Protein AF-A0A845B135-F1 (afdb_monomer_lite)

Structure (mmCIF, N/CA/C/O backbone):
data_AF-A0A845B135-F1
#
_entry.id   AF-A0A845B135-F1
#
loop_
_atom_site.group_PDB
_atom_site.id
_atom_site.type_symbol
_atom_site.label_atom_id
_atom_site.label_alt_id
_atom_site.label_comp_id
_atom_site.label_asym_id
_atom_site.label_entity_id
_atom_site.label_seq_id
_atom_site.pdbx_PDB_ins_code
_atom_site.Cartn_x
_atom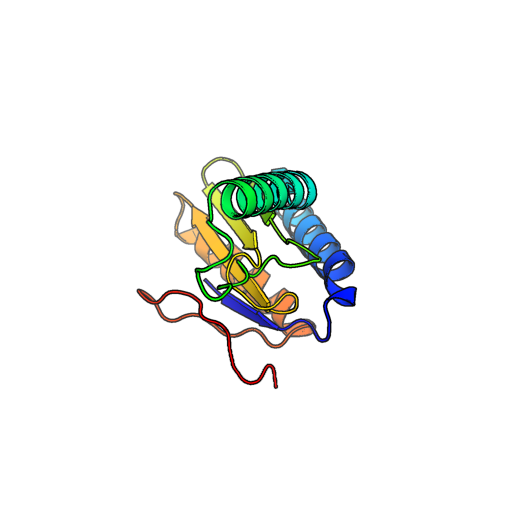_site.Cartn_y
_atom_site.Cartn_z
_atom_site.occupancy
_atom_site.B_iso_or_equiv
_atom_site.auth_seq_id
_atom_site.auth_comp_id
_atom_site.auth_asym_id
_atom_site.auth_atom_id
_atom_site.pdbx_PDB_model_num
ATOM 1 N N . MET A 1 1 ? -1.972 -7.119 9.716 1.00 90.56 1 MET A N 1
ATOM 2 C CA . MET A 1 1 ? -1.439 -6.734 8.390 1.00 90.56 1 MET A CA 1
ATOM 3 C C . MET A 1 1 ? -2.261 -7.470 7.358 1.00 90.56 1 MET A C 1
ATOM 5 O O . MET A 1 1 ? -2.672 -8.593 7.630 1.00 90.56 1 MET A O 1
ATOM 9 N N . ILE A 1 2 ? -2.497 -6.857 6.211 1.00 91.88 2 ILE A N 1
ATOM 10 C CA . ILE A 1 2 ? -3.166 -7.501 5.083 1.00 91.88 2 ILE A CA 1
ATOM 11 C C . ILE A 1 2 ? -2.294 -7.422 3.838 1.00 91.88 2 ILE A C 1
ATOM 13 O O . ILE A 1 2 ? -1.417 -6.562 3.740 1.00 91.88 2 ILE A O 1
ATOM 17 N N . GLN A 1 3 ? -2.565 -8.302 2.887 1.00 92.50 3 GLN A N 1
ATOM 18 C CA . GLN A 1 3 ? -2.027 -8.241 1.540 1.00 92.50 3 GLN A CA 1
ATOM 19 C C . GLN A 1 3 ? -3.145 -8.507 0.539 1.00 92.50 3 GLN A C 1
ATOM 21 O O . GLN A 1 3 ? -4.069 -9.271 0.816 1.00 92.50 3 GLN A O 1
ATOM 26 N N . PHE A 1 4 ? -3.076 -7.888 -0.627 1.00 90.75 4 PHE A N 1
ATOM 27 C CA . PHE A 1 4 ? -4.071 -8.098 -1.669 1.00 90.75 4 PHE A CA 1
ATOM 28 C C . PHE A 1 4 ? -3.494 -7.796 -3.041 1.00 90.75 4 PHE A C 1
ATOM 30 O O . PHE A 1 4 ? -2.416 -7.208 -3.172 1.00 90.75 4 PHE A O 1
ATOM 37 N N . CYS A 1 5 ? -4.235 -8.222 -4.054 1.00 89.75 5 CYS A N 1
ATOM 38 C CA . CYS A 1 5 ? -3.911 -7.950 -5.436 1.00 89.75 5 CYS A CA 1
ATOM 39 C C . CYS A 1 5 ? -4.845 -6.892 -6.005 1.00 89.75 5 CYS A C 1
ATOM 41 O O . CYS A 1 5 ? -6.060 -6.932 -5.807 1.00 89.75 5 CYS A O 1
ATOM 43 N N . LEU A 1 6 ? -4.247 -5.974 -6.743 1.00 90.62 6 LEU A N 1
ATOM 44 C CA . LEU A 1 6 ? -4.925 -5.142 -7.716 1.00 90.62 6 LEU A CA 1
ATOM 45 C C . LEU A 1 6 ? -5.213 -5.984 -8.964 1.00 90.62 6 LEU A C 1
ATOM 47 O O . LEU A 1 6 ? -4.463 -6.911 -9.271 1.00 90.62 6 LEU A O 1
ATOM 51 N N . GLU A 1 7 ? -6.244 -5.635 -9.730 1.00 88.88 7 GLU A N 1
ATOM 52 C CA . GLU A 1 7 ? -6.492 -6.294 -11.024 1.00 88.88 7 GLU A CA 1
ATOM 53 C C . GLU A 1 7 ? -5.347 -6.035 -12.013 1.00 88.88 7 GLU A C 1
ATOM 55 O O . GLU A 1 7 ? -5.065 -6.835 -12.905 1.00 88.88 7 GLU A O 1
ATOM 60 N N . SER A 1 8 ? -4.695 -4.876 -11.876 1.00 89.69 8 SER A N 1
ATOM 61 C CA . SER A 1 8 ? -3.488 -4.525 -12.615 1.00 89.69 8 SER A CA 1
ATOM 62 C C . SER A 1 8 ? -2.750 -3.347 -11.963 1.00 89.69 8 SER A C 1
ATOM 64 O O . SER A 1 8 ? -3.351 -2.568 -11.215 1.00 89.69 8 SER A O 1
ATOM 66 N N . PRO A 1 9 ? -1.485 -3.082 -12.343 1.00 90.62 9 PRO A N 1
ATOM 67 C CA . PRO A 1 9 ? -0.755 -1.882 -11.916 1.00 90.62 9 PRO A CA 1
ATOM 68 C C . PRO A 1 9 ? -1.429 -0.545 -12.279 1.00 90.62 9 PRO A C 1
ATOM 70 O O . PRO A 1 9 ? -1.029 0.513 -11.784 1.00 90.62 9 PRO A O 1
ATOM 73 N N . ASN A 1 10 ? -2.427 -0.545 -13.170 1.00 92.31 10 ASN A N 1
ATOM 74 C CA . ASN A 1 10 ? -3.206 0.649 -13.510 1.00 92.31 10 ASN A CA 1
ATOM 75 C C . ASN A 1 10 ? -4.203 1.055 -12.428 1.00 92.31 10 ASN A C 1
ATOM 77 O O . ASN A 1 10 ? -4.658 2.196 -12.444 1.00 92.31 10 ASN A O 1
ATOM 81 N N . GLU A 1 11 ? -4.483 0.186 -11.462 1.00 93.44 11 GLU A N 1
ATOM 82 C CA . GLU A 1 11 ? -5.342 0.520 -10.330 1.00 93.44 11 GLU A CA 1
ATOM 83 C C . GLU A 1 11 ? -4.620 1.262 -9.203 1.00 93.44 11 GLU A C 1
ATOM 85 O O . GLU A 1 11 ? -5.285 1.838 -8.344 1.00 93.44 11 GLU A O 1
ATOM 90 N N . ILE A 1 12 ? -3.282 1.317 -9.214 1.00 94.81 12 ILE A N 1
ATOM 91 C CA . ILE A 1 12 ? -2.489 1.974 -8.162 1.00 94.81 12 ILE A CA 1
ATOM 92 C C . ILE A 1 12 ? -2.970 3.406 -7.864 1.00 94.81 12 ILE A C 1
ATOM 94 O O . ILE A 1 12 ? -3.171 3.714 -6.691 1.00 94.81 12 ILE A O 1
ATOM 98 N N . PRO A 1 13 ? -3.233 4.288 -8.853 1.00 95.81 13 PRO A N 1
ATOM 99 C CA . PRO A 1 13 ? -3.765 5.619 -8.562 1.00 95.81 13 PRO A CA 1
ATOM 100 C C . PRO A 1 13 ? -5.103 5.583 -7.818 1.00 95.81 13 PRO A C 1
ATOM 102 O O . PRO A 1 13 ? -5.322 6.377 -6.906 1.00 95.81 13 PRO A O 1
ATOM 105 N N . ALA A 1 14 ? -5.989 4.654 -8.179 1.00 95.94 14 ALA A N 1
ATOM 106 C CA . ALA A 1 14 ? -7.298 4.526 -7.557 1.00 95.94 14 ALA A CA 1
ATOM 107 C C . ALA A 1 14 ? -7.201 3.940 -6.137 1.00 95.94 14 ALA A C 1
ATOM 109 O O . ALA A 1 14 ? -7.911 4.403 -5.248 1.00 95.94 14 ALA A O 1
ATOM 110 N N . PHE A 1 15 ? -6.282 3.000 -5.907 1.00 96.44 15 PHE A N 1
ATOM 111 C CA . PHE A 1 15 ? -5.913 2.533 -4.571 1.00 96.44 15 PHE A CA 1
ATOM 112 C C . PHE A 1 15 ? -5.358 3.675 -3.700 1.00 96.44 15 PHE A C 1
ATOM 114 O O . PHE A 1 15 ? -5.816 3.886 -2.578 1.00 96.44 15 PHE A O 1
ATOM 121 N N . THR A 1 16 ? -4.420 4.470 -4.221 1.00 97.38 16 THR A N 1
ATOM 122 C CA . THR A 1 16 ? -3.833 5.601 -3.487 1.00 97.38 16 THR A CA 1
ATOM 123 C C . THR A 1 16 ? -4.877 6.664 -3.138 1.00 97.38 16 THR A C 1
ATOM 125 O O . THR A 1 16 ? -4.849 7.206 -2.032 1.00 97.38 16 THR A O 1
ATOM 128 N N . ILE A 1 17 ? -5.807 6.966 -4.054 1.00 97.94 17 ILE A N 1
ATOM 129 C CA . ILE A 1 17 ? -6.931 7.879 -3.791 1.00 97.94 17 ILE A CA 1
ATOM 130 C C . ILE A 1 17 ? -7.809 7.325 -2.669 1.00 97.94 17 ILE A C 1
ATOM 132 O O . ILE A 1 17 ? -8.058 8.041 -1.703 1.00 97.94 17 ILE A O 1
ATOM 136 N N . PHE A 1 18 ? -8.191 6.051 -2.751 1.00 97.81 18 PHE A N 1
ATOM 137 C CA . PHE A 1 18 ? -9.001 5.390 -1.731 1.00 97.81 18 PHE A CA 1
ATOM 138 C C . PHE A 1 18 ? -8.351 5.472 -0.338 1.00 97.81 18 PHE A C 1
ATOM 140 O O . PHE A 1 18 ? -8.980 5.914 0.622 1.00 97.81 18 PHE A O 1
ATOM 147 N N . MET A 1 19 ? -7.061 5.142 -0.219 1.00 98.12 19 MET A N 1
ATOM 148 C CA . MET A 1 19 ? -6.359 5.206 1.072 1.00 98.12 19 MET A CA 1
ATOM 149 C C . MET A 1 19 ? -6.216 6.637 1.599 1.00 98.12 19 MET A C 1
ATOM 151 O O . MET A 1 19 ? -6.232 6.858 2.811 1.00 98.12 19 MET A O 1
ATOM 155 N N . ARG A 1 20 ? -6.089 7.626 0.710 1.00 98.50 20 ARG A N 1
ATOM 156 C CA . ARG A 1 20 ? -6.077 9.045 1.087 1.00 98.50 20 ARG A CA 1
ATOM 157 C C . ARG A 1 20 ? -7.440 9.506 1.600 1.00 98.50 20 ARG A C 1
ATOM 159 O O . ARG A 1 20 ? -7.490 10.286 2.549 1.00 98.50 20 ARG A O 1
ATOM 166 N N . GLU A 1 21 ? -8.525 9.059 0.978 1.00 98.19 21 GLU A N 1
ATOM 167 C CA . GLU A 1 21 ? -9.889 9.352 1.424 1.00 98.19 21 GLU A CA 1
ATOM 168 C C . GLU A 1 21 ? -10.161 8.722 2.788 1.00 98.19 21 GLU A C 1
ATOM 170 O O . GLU A 1 21 ? -10.590 9.431 3.696 1.00 98.19 21 GLU A O 1
ATOM 175 N N . LEU A 1 22 ? -9.775 7.459 2.982 1.00 97.12 22 LEU A N 1
ATOM 176 C CA . LEU A 1 22 ? -9.857 6.793 4.279 1.00 97.12 22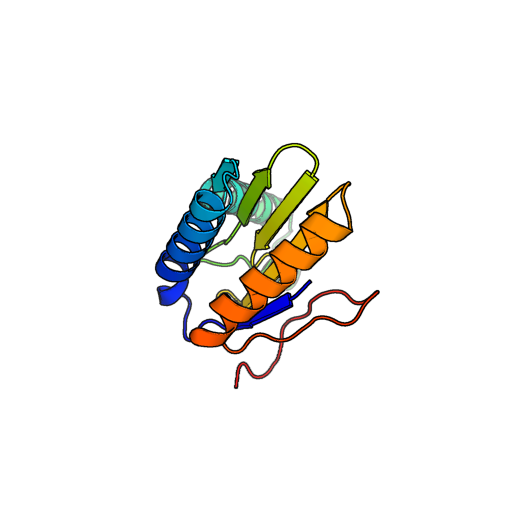 LEU A CA 1
ATOM 177 C C . LEU A 1 22 ? -9.040 7.535 5.351 1.00 97.12 22 LEU A C 1
ATOM 179 O O . LEU A 1 22 ? -9.530 7.802 6.445 1.00 97.12 22 LEU A O 1
ATOM 183 N N . ALA A 1 23 ? -7.813 7.954 5.028 1.00 98.00 23 ALA A N 1
ATOM 184 C CA . ALA A 1 23 ? -7.003 8.768 5.932 1.00 98.00 23 ALA A CA 1
ATOM 185 C C . ALA A 1 23 ? -7.708 10.084 6.308 1.00 98.00 23 ALA A C 1
ATOM 187 O O . ALA A 1 23 ? -7.691 10.484 7.471 1.00 98.00 23 ALA A O 1
ATOM 188 N N . LYS A 1 24 ? -8.358 10.747 5.345 1.00 98.06 24 LYS A N 1
ATOM 189 C CA . LYS A 1 24 ? -9.113 11.985 5.578 1.00 98.06 24 LYS A CA 1
ATOM 190 C C . LYS A 1 24 ? -10.340 11.756 6.465 1.00 98.06 24 LYS A C 1
ATOM 192 O O . LYS A 1 24 ? -10.565 12.558 7.367 1.00 98.06 24 LYS A O 1
ATOM 197 N N . GLU A 1 25 ? -11.109 10.692 6.230 1.00 97.75 25 GLU A N 1
ATOM 198 C CA . GLU A 1 25 ? -12.279 10.314 7.044 1.00 97.75 25 GLU A CA 1
ATOM 199 C C . GLU A 1 25 ? -11.914 10.110 8.520 1.00 97.75 25 GLU A C 1
ATOM 201 O O . GLU A 1 25 ? -12.695 10.444 9.407 1.00 97.75 25 GLU A O 1
ATOM 206 N N . HIS A 1 26 ? -10.703 9.617 8.779 1.00 96.81 26 HIS A N 1
ATOM 207 C CA . HIS A 1 26 ? -10.195 9.329 10.119 1.00 96.81 26 HIS A CA 1
ATOM 208 C C . HIS A 1 26 ? -9.256 10.411 10.679 1.00 96.81 26 HIS A C 1
ATOM 210 O O . HIS A 1 26 ? -8.563 10.167 11.669 1.00 96.81 26 HIS A O 1
ATOM 216 N N . GLU A 1 27 ? -9.232 11.603 10.071 1.00 97.31 27 GLU A N 1
ATOM 217 C CA . GLU A 1 27 ? -8.421 12.755 10.505 1.00 97.31 27 GLU A CA 1
ATOM 218 C C . GLU A 1 27 ? -6.912 12.456 10.596 1.00 97.31 27 GLU A C 1
ATOM 220 O O . GLU A 1 27 ? -6.183 13.003 11.428 1.00 97.31 27 GLU A O 1
ATOM 225 N N . MET A 1 28 ? -6.419 11.572 9.732 1.00 98.12 28 MET A N 1
ATOM 226 C CA . MET A 1 28 ? -5.019 11.175 9.681 1.00 98.12 28 MET A CA 1
ATOM 227 C C . MET A 1 28 ? -4.222 12.112 8.768 1.00 98.12 28 MET A C 1
ATOM 229 O O . MET A 1 28 ? -4.681 12.541 7.705 1.00 98.12 28 MET A O 1
ATOM 233 N N . ARG A 1 29 ? -2.962 12.370 9.121 1.00 98.19 29 ARG A N 1
ATOM 234 C CA . ARG A 1 29 ? -2.009 13.017 8.215 1.00 9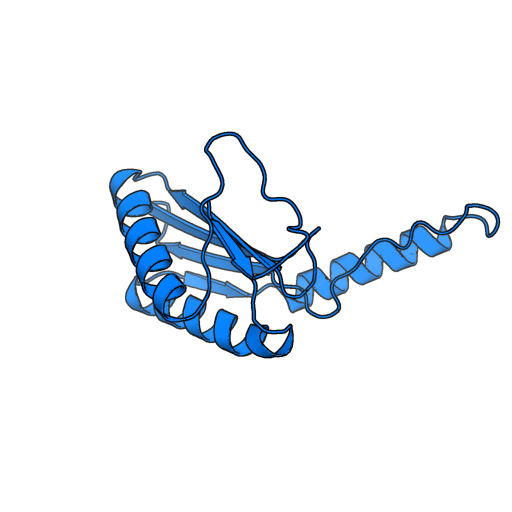8.19 29 ARG A CA 1
ATOM 235 C C . ARG A 1 29 ? -1.491 11.986 7.215 1.00 98.19 29 ARG A C 1
ATOM 237 O O . ARG A 1 29 ? -0.673 11.143 7.572 1.00 98.19 29 ARG A O 1
ATOM 244 N N . PHE A 1 30 ? -1.957 12.082 5.974 1.00 98.50 30 PHE A N 1
ATOM 245 C CA . PHE A 1 30 ? -1.525 11.236 4.862 1.00 98.50 30 PHE A CA 1
ATOM 246 C C . PHE A 1 30 ? -0.179 11.688 4.280 1.00 98.50 30 PHE A C 1
ATOM 248 O O . PHE A 1 30 ? 0.090 12.887 4.169 1.00 98.50 30 PHE A O 1
ATOM 255 N N . TYR A 1 31 ? 0.640 10.729 3.859 1.00 97.62 31 TYR A N 1
ATOM 256 C CA . TYR A 1 31 ? 1.878 10.945 3.123 1.00 97.62 31 TYR A CA 1
ATOM 257 C C . TYR A 1 31 ? 2.013 9.931 1.985 1.00 97.62 31 TYR A C 1
ATOM 259 O O . TYR A 1 31 ? 1.643 8.765 2.107 1.00 97.62 31 TYR A O 1
ATOM 267 N N . ASP A 1 32 ? 2.577 10.394 0.876 1.00 98.00 32 ASP A N 1
ATOM 268 C CA . ASP A 1 32 ? 2.899 9.585 -0.294 1.00 98.00 32 ASP A CA 1
ATOM 269 C C . ASP A 1 32 ? 4.355 9.853 -0.654 1.00 98.00 32 ASP A C 1
ATOM 271 O O . ASP A 1 32 ? 4.709 10.976 -1.007 1.00 98.00 32 ASP A O 1
ATOM 275 N N . ARG A 1 33 ? 5.196 8.833 -0.482 1.00 97.31 33 ARG A N 1
ATOM 276 C CA . ARG A 1 33 ? 6.625 8.856 -0.811 1.00 97.31 33 ARG A CA 1
ATOM 277 C C . ARG A 1 33 ? 6.949 7.937 -1.984 1.00 97.31 33 ARG A C 1
ATOM 279 O O . ARG A 1 33 ? 8.107 7.588 -2.201 1.00 97.31 33 ARG A O 1
ATOM 286 N N . SER A 1 34 ? 5.934 7.499 -2.726 1.00 96.25 34 SER A N 1
ATOM 287 C CA . SER A 1 34 ? 6.070 6.483 -3.771 1.00 96.25 34 SER A CA 1
ATOM 288 C C . SER A 1 34 ? 7.095 6.889 -4.830 1.00 96.25 34 SER A C 1
ATOM 290 O O . SER A 1 34 ? 7.934 6.081 -5.228 1.00 96.25 34 SER A O 1
ATOM 292 N N . ARG A 1 35 ? 7.082 8.165 -5.239 1.00 95.25 35 ARG A N 1
ATOM 293 C CA . ARG A 1 35 ? 8.014 8.712 -6.234 1.00 95.25 35 ARG A CA 1
ATOM 294 C C . ARG A 1 35 ? 9.436 8.810 -5.694 1.00 95.25 35 ARG A C 1
ATOM 296 O O . ARG A 1 35 ? 10.369 8.391 -6.373 1.00 95.25 35 ARG A O 1
ATOM 303 N N . GLU A 1 36 ? 9.608 9.366 -4.500 1.00 95.56 36 GLU A N 1
ATOM 304 C CA . GLU A 1 36 ? 10.906 9.506 -3.838 1.00 95.56 36 GLU A CA 1
ATOM 305 C C . GLU A 1 36 ? 11.550 8.134 -3.647 1.00 95.56 36 GLU A C 1
ATOM 307 O O . GLU A 1 36 ? 12.694 7.928 -4.040 1.00 95.56 36 GLU A O 1
ATOM 312 N N . THR A 1 37 ? 10.784 7.168 -3.140 1.00 94.25 37 THR A N 1
ATOM 313 C CA . THR A 1 37 ? 11.244 5.790 -2.958 1.00 94.25 37 THR A CA 1
ATOM 314 C C . THR A 1 37 ? 11.594 5.123 -4.283 1.00 94.25 37 THR A C 1
ATOM 316 O O . THR A 1 37 ? 12.610 4.442 -4.360 1.00 94.25 37 THR A O 1
ATOM 319 N N . HIS A 1 38 ? 10.814 5.334 -5.346 1.00 92.81 38 HIS A N 1
ATOM 320 C CA . HIS A 1 38 ? 11.160 4.813 -6.669 1.00 92.81 38 HIS A CA 1
ATOM 321 C C . HIS A 1 38 ? 12.517 5.343 -7.159 1.00 92.81 38 HIS A C 1
ATOM 323 O O . HIS A 1 38 ? 13.357 4.560 -7.597 1.00 92.81 38 HIS A O 1
ATOM 329 N N . ILE A 1 39 ? 12.758 6.650 -7.028 1.00 93.06 39 ILE A N 1
ATOM 330 C CA . ILE A 1 39 ? 14.024 7.289 -7.421 1.00 93.06 39 ILE A CA 1
ATOM 331 C C . ILE A 1 39 ? 15.195 6.758 -6.581 1.00 93.06 39 ILE A C 1
ATOM 333 O O . ILE A 1 39 ? 16.252 6.436 -7.124 1.00 93.06 39 ILE A O 1
ATOM 337 N N . GLU A 1 40 ? 15.018 6.641 -5.263 1.00 91.56 40 GLU A N 1
ATOM 338 C CA . GLU A 1 40 ? 16.040 6.108 -4.352 1.00 91.56 40 GLU A CA 1
ATOM 339 C C . GLU A 1 40 ? 16.422 4.666 -4.720 1.00 91.56 40 GLU A C 1
ATOM 341 O O . GLU A 1 40 ? 17.608 4.340 -4.814 1.00 91.56 40 GLU A O 1
ATOM 346 N N . LEU A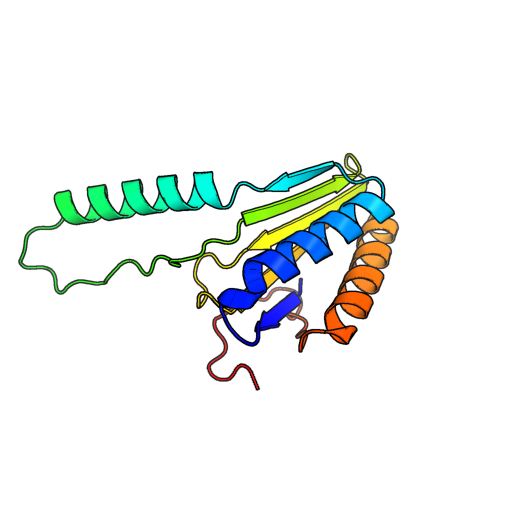 1 41 ? 15.429 3.815 -4.987 1.00 89.31 41 LEU A N 1
ATOM 347 C CA . LEU A 1 41 ? 15.650 2.422 -5.371 1.00 89.31 41 LEU A CA 1
ATOM 348 C C . LEU A 1 41 ? 16.284 2.291 -6.763 1.00 89.31 41 LEU A C 1
ATOM 350 O O . LEU A 1 41 ? 17.172 1.459 -6.941 1.00 89.31 41 LEU A O 1
ATOM 354 N N . GLN A 1 42 ? 15.899 3.134 -7.728 1.00 89.25 42 GLN A N 1
ATOM 355 C CA . GLN A 1 42 ? 16.574 3.210 -9.029 1.00 89.25 42 GLN A CA 1
ATOM 356 C C . GLN A 1 42 ? 18.051 3.570 -8.866 1.00 89.25 42 GLN A C 1
ATOM 358 O O . GLN A 1 42 ? 18.914 2.862 -9.374 1.00 89.25 42 GLN A O 1
ATOM 363 N N . SER A 1 43 ? 18.359 4.604 -8.081 1.00 89.44 43 SER A N 1
ATOM 364 C CA . SER A 1 43 ? 19.744 5.009 -7.820 1.00 89.44 43 SER A CA 1
ATOM 365 C C . SER A 1 43 ? 20.560 3.917 -7.114 1.00 89.44 43 SER A C 1
ATOM 367 O O . SER A 1 43 ? 21.761 3.780 -7.351 1.00 89.44 43 SER A O 1
ATOM 369 N N . LEU A 1 44 ? 19.940 3.135 -6.226 1.00 86.75 44 LEU A N 1
ATOM 370 C CA . LEU A 1 44 ? 20.590 1.986 -5.590 1.00 86.75 44 LEU A CA 1
ATOM 371 C C . LEU A 1 44 ? 20.875 0.863 -6.591 1.00 86.75 44 LEU A C 1
ATOM 373 O O . LEU A 1 44 ? 21.987 0.338 -6.589 1.00 86.75 44 LEU A O 1
ATOM 377 N N . ARG A 1 45 ? 19.913 0.533 -7.460 1.00 84.31 45 ARG A N 1
ATOM 378 C CA . ARG A 1 45 ? 20.098 -0.446 -8.538 1.00 84.31 45 ARG A CA 1
ATOM 379 C C . ARG A 1 45 ? 21.218 -0.018 -9.481 1.00 84.31 45 ARG A C 1
ATOM 381 O O . ARG A 1 45 ? 22.102 -0.817 -9.759 1.00 84.31 45 ARG A O 1
ATOM 388 N N . ASP A 1 46 ? 21.206 1.228 -9.941 1.00 85.44 46 ASP A N 1
ATOM 389 C CA . ASP A 1 46 ? 22.178 1.716 -10.920 1.00 85.44 46 ASP A CA 1
ATOM 390 C C . ASP A 1 46 ? 23.605 1.678 -10.339 1.00 85.44 46 ASP A C 1
ATOM 392 O O . ASP A 1 46 ? 24.512 1.137 -10.966 1.00 85.44 46 ASP A O 1
ATOM 396 N N . ARG A 1 47 ? 23.786 2.101 -9.076 1.00 84.88 47 ARG A N 1
ATOM 397 C CA . ARG A 1 47 ? 25.069 1.951 -8.360 1.00 84.88 47 ARG A CA 1
ATOM 398 C C . ARG A 1 47 ? 25.489 0.496 -8.180 1.00 84.88 47 ARG A C 1
ATOM 400 O O . ARG A 1 47 ? 26.673 0.187 -8.238 1.00 84.88 47 ARG A O 1
ATOM 407 N N . HIS A 1 48 ? 24.541 -0.399 -7.917 1.00 80.88 48 HIS A N 1
ATOM 408 C CA . HIS A 1 48 ? 24.836 -1.822 -7.792 1.00 80.88 48 HIS A CA 1
ATOM 409 C C . HIS A 1 48 ? 25.350 -2.401 -9.115 1.00 80.88 48 HIS A C 1
ATOM 411 O O . HIS A 1 48 ? 26.349 -3.114 -9.112 1.00 80.88 48 HIS A O 1
ATOM 417 N N . LEU A 1 49 ? 24.722 -2.035 -10.236 1.00 80.88 49 LEU A N 1
ATOM 418 C CA . LEU A 1 49 ? 25.140 -2.445 -11.578 1.00 80.88 49 LEU A CA 1
ATOM 419 C C . LEU A 1 49 ? 26.520 -1.886 -11.958 1.00 80.88 49 LEU A C 1
ATOM 421 O O . LEU A 1 49 ? 27.301 -2.596 -12.579 1.00 80.88 49 LEU A O 1
ATOM 425 N N . GLU A 1 50 ? 26.856 -0.658 -11.552 1.00 81.62 50 GLU A N 1
ATOM 426 C CA . GLU A 1 50 ? 28.198 -0.081 -11.750 1.00 81.62 50 GLU A CA 1
ATOM 427 C C . GLU A 1 50 ? 29.299 -0.832 -10.979 1.00 81.62 50 GLU A C 1
ATOM 429 O O . GLU A 1 50 ? 30.447 -0.881 -11.423 1.00 81.62 50 GLU A O 1
ATOM 434 N N . LEU A 1 51 ? 28.965 -1.400 -9.815 1.00 81.25 51 LEU A N 1
ATOM 435 C CA . LEU A 1 51 ? 29.908 -2.114 -8.948 1.00 81.25 51 LEU A CA 1
ATOM 436 C C . LEU A 1 51 ? 30.064 -3.599 -9.310 1.00 81.25 51 LEU A C 1
ATOM 438 O O . LEU A 1 51 ? 31.046 -4.221 -8.895 1.00 81.25 51 LEU A O 1
ATOM 442 N N . GLN A 1 52 ? 29.127 -4.183 -10.061 1.00 72.38 52 GLN A N 1
ATOM 443 C CA . GLN A 1 52 ? 29.237 -5.562 -10.529 1.00 72.38 52 GLN A CA 1
ATOM 444 C C . GLN A 1 52 ? 30.138 -5.653 -11.772 1.00 72.38 52 GLN A C 1
ATOM 446 O O . GLN A 1 52 ? 29.970 -4.931 -12.752 1.00 72.38 52 GLN A O 1
ATOM 451 N N . SER A 1 53 ? 31.105 -6.578 -11.756 1.00 58.41 53 SER A N 1
ATOM 452 C CA . SER A 1 53 ? 31.819 -6.964 -12.982 1.00 58.41 53 SER A CA 1
ATOM 453 C C . SER A 1 53 ? 30.851 -7.648 -13.955 1.00 58.41 53 SER A C 1
ATOM 455 O O . SER A 1 53 ? 29.987 -8.393 -13.502 1.00 58.41 53 SER A O 1
ATOM 457 N N . PRO A 1 54 ? 31.040 -7.523 -15.282 1.00 57.91 54 PRO A N 1
ATOM 458 C CA . PRO A 1 54 ? 30.150 -8.089 -16.309 1.00 57.91 54 PRO A CA 1
ATOM 459 C C . PRO A 1 54 ? 30.083 -9.635 -16.357 1.00 57.91 54 PRO A C 1
ATOM 461 O O . PRO A 1 54 ? 29.592 -10.194 -17.332 1.00 57.91 54 PRO A O 1
ATOM 464 N N . ALA A 1 55 ? 30.605 -10.332 -15.343 1.00 54.47 55 ALA A N 1
ATOM 465 C CA . ALA A 1 55 ? 30.705 -11.788 -15.259 1.00 54.47 55 ALA A CA 1
ATOM 466 C C . ALA A 1 55 ? 29.820 -12.420 -14.166 1.00 54.47 55 ALA A C 1
ATOM 468 O O . ALA A 1 55 ? 29.791 -13.645 -14.063 1.00 54.47 55 ALA A O 1
ATOM 469 N N . SER A 1 56 ? 29.123 -11.631 -13.342 1.00 54.38 56 SER A N 1
ATOM 470 C CA . SER A 1 56 ? 28.080 -12.157 -12.458 1.00 54.38 56 SER A CA 1
ATOM 471 C C . SER A 1 56 ? 26.766 -12.221 -13.226 1.00 54.38 56 SER A C 1
ATOM 473 O O . SER A 1 56 ? 26.264 -11.195 -13.677 1.00 54.38 56 SER A O 1
ATOM 475 N N . ASP A 1 57 ? 26.235 -13.432 -13.401 1.00 51.53 57 ASP A N 1
ATOM 476 C CA . ASP A 1 57 ? 24.899 -13.651 -13.951 1.00 51.53 57 ASP A CA 1
ATOM 477 C C . ASP A 1 57 ? 23.897 -12.743 -13.222 1.00 51.53 57 ASP A C 1
ATOM 479 O O . ASP A 1 57 ? 23.734 -12.815 -12.005 1.00 51.53 57 ASP A O 1
ATOM 483 N N . ASN A 1 58 ? 23.302 -11.831 -13.992 1.00 49.06 58 ASN A N 1
ATOM 484 C CA . ASN A 1 58 ? 22.438 -10.747 -13.541 1.00 49.06 58 ASN A CA 1
ATOM 485 C C . ASN A 1 58 ? 21.273 -11.259 -12.680 1.00 49.06 58 ASN A C 1
ATOM 487 O O . ASN A 1 58 ? 20.210 -11.605 -13.204 1.00 49.06 58 ASN A O 1
ATOM 491 N N . GLU A 1 59 ? 21.399 -11.192 -11.357 1.00 53.47 59 GLU A N 1
ATOM 492 C CA . GLU A 1 59 ? 20.221 -11.002 -10.516 1.00 53.47 59 GLU A CA 1
ATOM 493 C C . GLU A 1 59 ? 19.741 -9.567 -10.738 1.00 53.47 59 GLU A C 1
ATOM 495 O O . GLU A 1 59 ? 20.189 -8.616 -10.097 1.00 53.47 59 GLU A O 1
ATOM 500 N N . ASN A 1 60 ? 18.848 -9.401 -11.718 1.00 59.81 60 ASN A N 1
ATOM 501 C CA . ASN A 1 60 ? 18.050 -8.191 -11.868 1.00 59.81 60 ASN A CA 1
ATOM 502 C C . ASN A 1 60 ? 17.436 -7.881 -10.506 1.00 59.81 60 ASN A C 1
ATOM 504 O O . ASN A 1 60 ? 16.535 -8.600 -10.087 1.00 59.81 60 ASN A O 1
ATOM 508 N N . VAL A 1 61 ? 17.902 -6.830 -9.826 1.00 59.88 61 VAL A N 1
ATOM 509 C CA . VAL A 1 61 ? 17.231 -6.322 -8.627 1.00 59.88 61 VAL A CA 1
ATOM 510 C C . VAL A 1 61 ? 15.824 -5.917 -9.073 1.00 59.88 61 VAL A C 1
ATOM 512 O O . VAL A 1 61 ? 15.698 -4.938 -9.820 1.00 59.88 61 VAL A O 1
ATOM 515 N N . PRO A 1 62 ? 14.772 -6.671 -8.704 1.00 64.50 62 PRO A N 1
ATOM 516 C CA . PRO A 1 62 ? 13.446 -6.417 -9.230 1.00 64.50 62 PRO A CA 1
ATOM 517 C C . PRO A 1 62 ? 12.949 -5.103 -8.631 1.00 64.50 62 PRO A C 1
ATOM 519 O O . PRO A 1 62 ? 12.732 -4.980 -7.425 1.00 64.50 62 PRO A O 1
ATOM 522 N N . LEU A 1 63 ? 12.815 -4.096 -9.489 1.00 74.00 63 LEU A N 1
ATOM 523 C CA . LEU A 1 63 ? 12.211 -2.820 -9.149 1.00 74.00 63 LEU A CA 1
ATOM 524 C C . LEU A 1 63 ? 10.772 -2.837 -9.650 1.00 74.00 63 LEU A C 1
ATOM 526 O O . LEU A 1 63 ? 10.528 -3.169 -10.806 1.00 74.00 63 LEU A O 1
ATOM 530 N N . ASN A 1 64 ? 9.828 -2.421 -8.811 1.00 81.56 64 ASN A N 1
ATOM 531 C CA . ASN A 1 64 ? 8.497 -2.125 -9.311 1.00 81.56 64 ASN A CA 1
ATOM 532 C C . ASN A 1 64 ? 8.522 -0.842 -10.136 1.00 81.56 64 ASN A C 1
ATOM 534 O O . ASN A 1 64 ? 8.857 0.233 -9.633 1.00 81.56 64 ASN A O 1
ATOM 538 N N . ASP A 1 65 ? 8.073 -0.948 -11.385 1.00 79.00 65 ASP A N 1
ATOM 539 C CA . ASP A 1 65 ? 7.898 0.196 -12.287 1.00 79.00 65 ASP A CA 1
ATOM 540 C C . ASP A 1 65 ? 6.870 1.199 -11.747 1.00 79.00 65 ASP A C 1
ATOM 542 O O . ASP A 1 65 ? 6.849 2.368 -12.132 1.00 79.00 65 ASP A O 1
ATOM 546 N N . ARG A 1 66 ? 6.017 0.747 -10.819 1.00 89.88 66 ARG A N 1
ATOM 547 C CA . ARG A 1 66 ? 5.076 1.576 -10.067 1.00 89.88 66 ARG A CA 1
ATOM 548 C C . ARG A 1 66 ? 5.181 1.273 -8.582 1.00 89.88 66 ARG A C 1
ATOM 550 O O . ARG A 1 66 ? 4.408 0.495 -8.029 1.00 89.88 66 ARG A O 1
ATOM 557 N N . THR A 1 67 ? 6.179 1.872 -7.947 1.00 94.19 67 THR A N 1
ATOM 558 C CA . THR A 1 67 ? 6.364 1.783 -6.498 1.00 94.19 67 THR A CA 1
ATOM 559 C C . THR A 1 67 ? 5.149 2.340 -5.764 1.00 94.19 67 THR A C 1
ATOM 561 O O . THR A 1 67 ? 4.639 3.398 -6.124 1.00 94.19 67 THR A O 1
ATOM 564 N N . VAL A 1 68 ? 4.730 1.654 -4.705 1.00 96.69 68 VAL A N 1
ATOM 565 C CA . VAL A 1 68 ? 3.787 2.148 -3.702 1.00 96.69 68 VAL A CA 1
ATOM 566 C C . VAL A 1 68 ? 4.552 2.299 -2.393 1.00 96.69 68 VAL A C 1
ATOM 568 O O . VAL A 1 68 ? 5.161 1.342 -1.912 1.00 96.69 68 VAL A O 1
ATOM 571 N N . ASN A 1 69 ? 4.535 3.504 -1.834 1.00 97.31 69 ASN A N 1
ATOM 572 C CA . ASN A 1 69 ? 5.005 3.786 -0.484 1.00 97.31 69 ASN A CA 1
ATOM 573 C C . ASN A 1 69 ? 4.177 4.933 0.097 1.00 97.31 69 ASN A C 1
ATOM 575 O O . ASN A 1 69 ? 4.538 6.109 -0.008 1.00 97.31 69 ASN A O 1
ATOM 579 N N . ILE A 1 70 ? 3.030 4.575 0.659 1.00 98.38 70 ILE A N 1
ATOM 580 C CA . ILE A 1 70 ? 2.083 5.520 1.241 1.00 98.38 70 ILE A CA 1
ATOM 581 C C . ILE A 1 70 ? 1.841 5.173 2.701 1.00 98.38 70 ILE A C 1
ATOM 583 O O . ILE A 1 70 ? 2.035 4.039 3.137 1.00 98.38 70 ILE A O 1
ATOM 587 N N . GLY A 1 71 ? 1.347 6.136 3.456 1.00 98.19 71 GLY A N 1
ATOM 588 C CA . GLY A 1 71 ? 0.876 5.875 4.800 1.00 98.19 71 GLY A CA 1
ATOM 589 C C . GLY A 1 71 ? 0.123 7.055 5.369 1.00 98.19 71 GLY A C 1
ATOM 590 O O . GLY A 1 71 ? 0.016 8.121 4.757 1.00 98.19 71 GLY A O 1
ATOM 591 N N . ALA A 1 72 ? -0.414 6.862 6.560 1.00 98.50 72 ALA A N 1
ATOM 592 C CA . ALA A 1 72 ? -0.998 7.943 7.327 1.00 98.50 72 ALA A CA 1
ATOM 593 C C . ALA A 1 72 ? -0.875 7.662 8.819 1.00 98.50 72 ALA A C 1
ATOM 595 O O . ALA A 1 72 ? -0.774 6.508 9.233 1.00 98.50 72 ALA A O 1
ATOM 596 N N . ALA A 1 73 ? -0.922 8.717 9.627 1.00 97.69 73 ALA A N 1
ATOM 597 C CA . ALA A 1 73 ? -0.935 8.607 11.081 1.00 97.69 73 ALA A CA 1
ATOM 598 C C . ALA A 1 73 ? -1.893 9.627 11.705 1.00 97.69 73 ALA A C 1
ATOM 600 O O . ALA A 1 73 ? -1.959 10.778 11.257 1.00 97.69 73 ALA A O 1
ATOM 601 N N . ARG A 1 74 ? -2.603 9.216 12.758 1.00 96.50 74 ARG A N 1
ATOM 602 C CA . ARG A 1 74 ? -3.343 10.101 13.663 1.00 96.50 74 ARG A CA 1
ATOM 603 C C . ARG A 1 74 ? -2.566 10.202 14.973 1.00 96.50 74 ARG A C 1
ATOM 605 O O . ARG A 1 74 ? -2.817 9.452 15.909 1.00 96.50 74 ARG A O 1
ATOM 612 N N . GLY A 1 75 ? -1.572 11.091 15.000 1.00 93.38 75 GLY A N 1
ATOM 613 C CA . GLY A 1 75 ? -0.627 11.160 16.118 1.00 93.38 75 GLY A CA 1
ATOM 614 C C . GLY A 1 75 ? 0.027 9.800 16.377 1.00 93.38 75 GLY A C 1
ATOM 615 O O . GLY A 1 75 ? 0.403 9.112 15.427 1.00 93.38 75 GLY A O 1
ATOM 616 N N . ASP A 1 76 ? 0.100 9.419 17.650 1.00 90.06 76 ASP A N 1
ATOM 617 C CA . ASP A 1 76 ? 0.616 8.121 18.094 1.00 90.06 76 ASP A CA 1
ATOM 618 C C . ASP A 1 76 ? -0.496 7.068 18.297 1.00 90.06 76 ASP A C 1
ATOM 620 O O . ASP A 1 76 ? -0.209 5.922 18.654 1.00 90.06 76 ASP A O 1
ATOM 624 N N . ASP A 1 77 ? -1.765 7.436 18.073 1.00 92.12 77 ASP A N 1
ATOM 625 C CA . ASP A 1 77 ? -2.921 6.584 18.371 1.00 92.12 77 ASP A CA 1
ATOM 626 C C . ASP A 1 77 ? -2.961 5.387 17.422 1.00 92.12 77 ASP A C 1
ATOM 628 O O . ASP A 1 77 ? -2.945 4.237 17.861 1.00 92.12 77 ASP A O 1
ATOM 632 N N . PHE A 1 78 ? -2.976 5.665 16.115 1.00 96.31 78 PHE A N 1
ATOM 633 C CA . PHE A 1 78 ? -2.940 4.655 15.065 1.00 96.31 78 PHE A CA 1
ATOM 634 C C . PHE A 1 78 ? -2.424 5.201 13.729 1.00 96.31 78 PHE A C 1
ATOM 636 O O . PHE A 1 78 ? -2.437 6.401 13.439 1.00 96.31 78 PHE A O 1
ATOM 643 N N . SER A 1 79 ? -1.965 4.282 12.890 1.00 97.56 79 SER A N 1
ATOM 644 C CA . SER A 1 79 ? -1.332 4.540 11.606 1.00 97.56 79 SER A CA 1
ATOM 645 C C . SER A 1 79 ? -1.493 3.353 10.663 1.00 97.56 79 SER A C 1
ATOM 647 O O . SER A 1 79 ? -1.725 2.220 11.096 1.00 97.56 79 SER A O 1
ATOM 649 N N . PHE A 1 80 ? -1.299 3.611 9.373 1.00 97.75 80 PHE A N 1
ATOM 650 C CA . PHE A 1 80 ? -1.014 2.564 8.405 1.00 97.75 80 PHE A CA 1
ATOM 651 C C . PHE A 1 80 ? 0.197 2.921 7.550 1.00 97.75 80 PHE A C 1
ATOM 653 O O . PHE A 1 80 ? 0.492 4.096 7.317 1.00 97.75 80 PHE A O 1
ATOM 660 N N . GLY A 1 81 ? 0.855 1.884 7.048 1.00 97.69 81 GLY A N 1
ATOM 661 C CA . GLY A 1 81 ? 1.802 1.965 5.945 1.00 97.69 81 GLY A CA 1
ATOM 662 C C . GLY A 1 81 ? 1.410 0.948 4.885 1.00 97.69 81 GLY A C 1
ATOM 663 O O . GLY A 1 81 ? 1.072 -0.186 5.224 1.00 97.69 81 GLY A O 1
ATOM 664 N N . ALA A 1 82 ? 1.440 1.351 3.621 1.00 97.12 82 ALA A N 1
ATOM 665 C CA . ALA A 1 82 ? 1.150 0.486 2.494 1.00 97.12 82 ALA A CA 1
ATOM 666 C C . ALA A 1 82 ? 2.242 0.571 1.428 1.00 97.12 82 ALA A C 1
ATOM 668 O O . ALA A 1 82 ? 2.725 1.658 1.096 1.00 97.12 82 ALA A O 1
ATOM 669 N N . GLY A 1 83 ? 2.607 -0.578 0.867 1.00 95.12 83 GLY A N 1
ATOM 670 C CA . GLY A 1 83 ? 3.618 -0.636 -0.175 1.00 95.12 83 GLY A CA 1
ATOM 671 C C . GLY A 1 83 ? 3.694 -1.965 -0.906 1.00 95.12 83 GLY A C 1
ATOM 672 O O . GLY A 1 83 ? 3.068 -2.948 -0.514 1.00 95.12 83 GLY A O 1
ATOM 673 N N . ASN A 1 84 ? 4.476 -1.970 -1.982 1.00 93.31 84 ASN A N 1
ATOM 674 C CA . ASN A 1 84 ? 4.726 -3.145 -2.821 1.00 93.31 84 ASN A CA 1
ATOM 675 C C . ASN A 1 84 ? 6.222 -3.490 -2.919 1.00 93.31 84 ASN A C 1
ATOM 677 O O . ASN A 1 84 ? 6.650 -4.188 -3.828 1.00 93.31 84 ASN A O 1
ATOM 681 N N . LEU A 1 85 ? 7.058 -2.992 -2.006 1.00 88.69 85 LEU A N 1
ATOM 682 C CA . LEU A 1 85 ? 8.497 -3.258 -2.045 1.00 88.69 85 LEU A CA 1
ATOM 683 C C . LEU A 1 85 ? 8.779 -4.751 -1.820 1.00 88.69 85 LEU A C 1
ATOM 685 O O . LEU A 1 85 ? 8.351 -5.313 -0.816 1.00 88.69 85 LEU A O 1
ATOM 689 N N . GLY A 1 86 ? 9.495 -5.384 -2.755 1.00 83.31 86 GLY A N 1
ATOM 690 C CA . GLY A 1 86 ? 9.748 -6.832 -2.733 1.00 83.31 86 GLY A CA 1
ATOM 691 C C . GLY A 1 86 ? 8.565 -7.694 -3.197 1.00 83.31 86 GLY A C 1
ATOM 692 O O . GLY A 1 86 ? 8.641 -8.917 -3.117 1.00 83.31 86 GLY A O 1
ATOM 693 N N . MET A 1 87 ? 7.495 -7.070 -3.697 1.00 86.75 87 MET A N 1
ATOM 694 C CA . MET A 1 87 ? 6.295 -7.726 -4.219 1.00 86.75 87 MET A CA 1
ATOM 695 C C . MET A 1 87 ? 6.149 -7.458 -5.724 1.00 86.75 87 MET A C 1
ATOM 697 O O . MET A 1 87 ? 6.702 -6.470 -6.212 1.00 86.75 87 MET A O 1
ATOM 701 N N . PRO A 1 88 ? 5.388 -8.275 -6.474 1.00 88.94 88 PRO A N 1
ATOM 702 C CA . PRO A 1 88 ? 4.912 -7.901 -7.805 1.00 88.94 88 PRO A CA 1
ATOM 703 C C . PRO A 1 88 ? 4.195 -6.542 -7.792 1.00 88.94 88 PRO A C 1
ATOM 705 O O . PRO A 1 88 ? 3.610 -6.151 -6.783 1.00 88.94 88 PRO A O 1
ATOM 708 N N . THR A 1 89 ? 4.239 -5.806 -8.906 1.00 90.62 89 THR A N 1
ATOM 709 C CA . THR A 1 89 ? 3.778 -4.404 -8.957 1.00 90.62 89 THR A CA 1
ATOM 710 C C . THR A 1 89 ? 2.303 -4.234 -8.589 1.00 90.62 89 THR A C 1
ATOM 712 O O . THR A 1 89 ? 1.922 -3.212 -8.020 1.00 90.62 89 THR A O 1
ATOM 715 N N . ASP A 1 90 ? 1.485 -5.227 -8.909 1.00 90.25 90 ASP A N 1
ATOM 716 C CA . ASP A 1 90 ? 0.053 -5.312 -8.637 1.00 90.25 90 ASP A CA 1
ATOM 717 C C . ASP A 1 90 ? -0.287 -5.841 -7.235 1.00 90.25 90 ASP A C 1
ATOM 719 O O . ASP A 1 90 ? -1.457 -5.852 -6.866 1.00 90.25 90 ASP A O 1
ATOM 723 N N . GLN A 1 91 ? 0.695 -6.243 -6.426 1.00 91.88 91 GLN A N 1
ATOM 724 C CA . GLN A 1 91 ? 0.467 -6.727 -5.065 1.00 91.88 91 GLN A CA 1
ATOM 725 C C . GLN A 1 91 ? 0.834 -5.661 -4.041 1.00 91.88 91 GLN A C 1
ATOM 727 O O . GLN A 1 91 ? 1.925 -5.095 -4.069 1.00 91.88 91 GLN A O 1
ATOM 732 N N . VAL A 1 92 ? -0.072 -5.408 -3.101 1.00 94.31 92 VAL A N 1
ATOM 733 C CA . VAL A 1 92 ? 0.099 -4.395 -2.058 1.00 94.31 92 VAL A CA 1
ATOM 734 C C . VAL A 1 92 ? -0.044 -5.038 -0.688 1.00 94.31 92 VAL A C 1
ATOM 736 O O . VAL A 1 92 ? -0.913 -5.877 -0.456 1.00 94.31 92 VAL A O 1
ATOM 739 N N . VAL A 1 93 ? 0.807 -4.607 0.236 1.00 94.94 93 VAL A N 1
ATOM 740 C CA . VAL A 1 93 ? 0.772 -4.978 1.650 1.00 94.94 93 VAL A CA 1
ATOM 741 C C . VAL A 1 93 ? 0.404 -3.747 2.461 1.00 94.94 93 VAL A C 1
ATOM 743 O O . VAL A 1 93 ? 0.935 -2.671 2.196 1.00 94.94 93 VAL A O 1
ATOM 746 N N . ILE A 1 94 ? -0.468 -3.903 3.459 1.00 96.38 94 ILE A N 1
ATOM 747 C CA . ILE A 1 94 ? -0.829 -2.844 4.409 1.00 96.38 94 ILE A CA 1
ATOM 748 C C . ILE A 1 94 ? -0.575 -3.314 5.839 1.00 96.38 94 ILE A C 1
ATOM 750 O O . ILE A 1 94 ? -1.179 -4.272 6.332 1.00 96.38 94 ILE A O 1
ATOM 754 N N . GLY A 1 95 ? 0.319 -2.607 6.523 1.00 94.94 95 GLY A N 1
ATOM 755 C CA . GLY A 1 95 ? 0.540 -2.720 7.958 1.00 94.94 95 GLY A CA 1
ATOM 756 C C . GLY A 1 95 ? -0.260 -1.668 8.718 1.00 94.94 95 GLY A C 1
ATOM 757 O O . GLY A 1 95 ? -0.305 -0.514 8.303 1.00 94.94 95 GLY A O 1
ATOM 758 N N . PHE A 1 96 ? -0.837 -2.065 9.852 1.00 94.69 96 PHE A N 1
ATOM 759 C CA . PHE A 1 96 ? -1.520 -1.181 10.797 1.00 94.69 96 PHE A CA 1
ATOM 760 C C . PHE A 1 96 ? -0.752 -1.198 12.117 1.00 94.69 96 PHE A C 1
ATOM 762 O O . PHE A 1 96 ? -0.355 -2.273 12.565 1.00 94.69 96 PHE A O 1
ATOM 769 N N . ASN A 1 97 ? -0.531 -0.033 12.724 1.00 94.25 97 ASN A N 1
ATOM 770 C CA . ASN A 1 97 ? 0.216 0.111 13.979 1.00 94.25 97 ASN A CA 1
ATOM 771 C C . ASN A 1 97 ? -0.384 1.232 14.833 1.00 94.25 97 ASN A C 1
ATOM 773 O O . ASN A 1 97 ? -0.989 2.148 14.283 1.00 94.25 97 ASN A O 1
ATOM 777 N N . GLY A 1 98 ? -0.161 1.217 16.146 1.00 93.81 98 GLY A N 1
ATOM 778 C CA . GLY A 1 98 ? -0.586 2.291 17.048 1.00 93.81 98 GLY A CA 1
ATOM 779 C C . GLY A 1 98 ? -0.277 1.991 18.513 1.00 93.81 98 GLY A C 1
ATOM 780 O O . GLY A 1 98 ? -0.115 0.824 18.871 1.00 93.81 98 GLY A O 1
ATOM 781 N N . ASN A 1 99 ? -0.197 3.031 19.349 1.00 94.25 99 ASN A N 1
ATOM 782 C CA . ASN A 1 99 ? -0.045 2.881 20.802 1.00 94.25 99 ASN A CA 1
ATOM 783 C C . ASN A 1 99 ? -1.389 2.603 21.494 1.00 94.25 99 ASN A C 1
ATOM 785 O O . ASN A 1 99 ? -1.420 1.939 22.532 1.00 94.25 99 ASN A O 1
ATOM 789 N N . ASP A 1 100 ? -2.501 3.070 20.914 1.00 93.12 100 ASP A N 1
ATOM 790 C CA . ASP A 1 100 ? -3.845 2.646 21.305 1.00 93.12 100 ASP A CA 1
ATOM 791 C C . ASP A 1 100 ? -4.247 1.428 20.466 1.00 93.12 100 ASP A C 1
ATOM 793 O O . ASP A 1 100 ? -4.782 1.539 19.360 1.00 93.12 100 ASP A O 1
ATOM 797 N N . PHE A 1 101 ? -3.999 0.235 21.011 1.00 91.44 101 PHE A N 1
ATOM 798 C CA . PHE A 1 101 ? -4.335 -1.025 20.348 1.00 91.44 101 PHE A CA 1
ATOM 799 C C . PHE A 1 101 ? -5.815 -1.137 19.975 1.00 91.44 101 PHE A C 1
ATOM 801 O O . PHE A 1 101 ? -6.135 -1.739 18.951 1.00 91.44 101 PHE A O 1
ATOM 808 N N . LYS A 1 102 ? -6.725 -0.566 20.775 1.00 93.44 102 LYS A N 1
ATOM 809 C CA . LYS A 1 102 ? -8.163 -0.647 20.504 1.00 93.44 102 LYS A CA 1
ATOM 810 C C . LYS A 1 102 ? -8.529 0.235 19.316 1.00 93.44 102 LYS A C 1
ATOM 812 O O . LYS A 1 102 ? -9.250 -0.221 18.431 1.00 93.44 102 LYS A O 1
ATOM 817 N N . ALA A 1 103 ? -8.026 1.468 19.281 1.00 93.62 103 ALA A N 1
ATOM 818 C CA . ALA A 1 103 ? -8.248 2.377 18.159 1.00 93.62 103 ALA A CA 1
ATOM 819 C C . ALA A 1 103 ? -7.591 1.860 16.871 1.00 93.62 103 ALA A C 1
ATOM 821 O O . ALA A 1 103 ? -8.223 1.871 15.815 1.00 93.62 103 ALA A O 1
ATOM 822 N N . ALA A 1 104 ? -6.360 1.346 16.961 1.00 93.94 104 ALA A N 1
ATOM 823 C CA . ALA A 1 104 ? -5.647 0.775 15.823 1.00 93.94 104 ALA A CA 1
ATOM 824 C C . ALA A 1 104 ? -6.360 -0.455 15.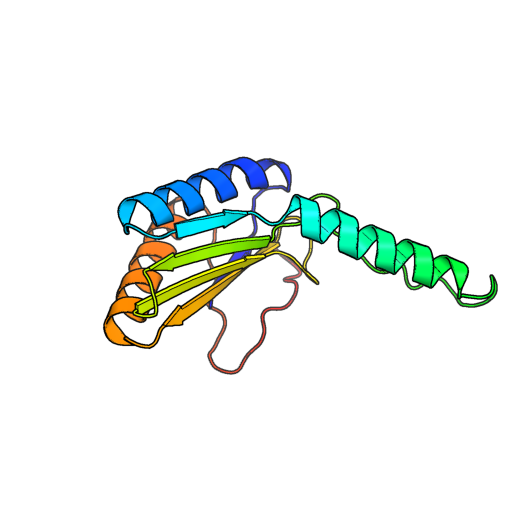244 1.00 93.94 104 ALA A C 1
ATOM 826 O O . ALA A 1 104 ? -6.464 -0.571 14.024 1.00 93.94 104 ALA A O 1
ATOM 827 N N . HIS A 1 105 ? -6.884 -1.341 16.098 1.00 93.81 105 HIS A N 1
ATOM 828 C CA . HIS A 1 105 ? -7.646 -2.509 15.655 1.00 93.81 105 HIS A CA 1
ATOM 829 C C . HIS A 1 105 ? -8.974 -2.104 15.009 1.00 93.81 105 HIS A C 1
ATOM 831 O O . HIS A 1 105 ? -9.246 -2.515 13.889 1.00 93.81 105 HIS A O 1
ATOM 837 N N . ALA A 1 106 ? -9.737 -1.203 15.640 1.00 95.06 106 ALA A N 1
ATOM 838 C CA . ALA A 1 106 ? -10.992 -0.709 15.072 1.00 95.06 106 ALA A CA 1
ATOM 839 C C . ALA A 1 106 ? -10.792 -0.019 13.710 1.00 95.06 106 ALA A C 1
ATOM 841 O O . ALA A 1 106 ? -11.602 -0.185 12.802 1.00 95.06 106 ALA A O 1
ATOM 842 N N . PHE A 1 107 ? -9.708 0.745 13.548 1.00 95.81 107 PHE A N 1
ATOM 843 C CA . PHE A 1 107 ? -9.356 1.329 12.256 1.00 95.81 107 PHE A CA 1
ATOM 844 C C . PHE A 1 107 ? -8.972 0.261 11.225 1.00 95.81 107 PHE A C 1
ATOM 846 O O . PHE A 1 107 ? -9.399 0.354 10.076 1.00 95.81 107 PHE A O 1
ATOM 853 N N . ALA A 1 108 ? -8.184 -0.743 11.621 1.00 95.56 108 ALA A N 1
ATOM 854 C CA . ALA A 1 108 ? -7.810 -1.841 10.738 1.00 95.56 108 ALA A CA 1
ATOM 855 C C . ALA A 1 108 ? -9.047 -2.598 10.233 1.00 95.56 108 ALA A C 1
ATOM 857 O O . ALA A 1 108 ? -9.143 -2.822 9.031 1.00 95.56 108 ALA A O 1
ATOM 858 N N . ASP A 1 109 ? -10.012 -2.904 11.105 1.00 95.50 109 ASP A N 1
ATOM 859 C CA . ASP A 1 109 ? -11.255 -3.590 10.730 1.00 95.50 109 ASP A CA 1
ATOM 860 C C . ASP A 1 109 ? -12.046 -2.786 9.685 1.00 95.50 109 ASP A C 1
ATOM 862 O O . ASP A 1 109 ? -12.408 -3.317 8.637 1.00 95.50 109 ASP A O 1
ATOM 866 N N . ILE A 1 110 ? -12.225 -1.478 9.913 1.00 96.12 110 ILE A N 1
ATOM 867 C CA . ILE A 1 110 ? -12.911 -0.573 8.971 1.00 96.12 110 ILE A CA 1
ATOM 868 C C . ILE A 1 110 ? -12.167 -0.496 7.632 1.00 96.12 110 ILE A C 1
ATOM 870 O O . ILE A 1 110 ? -12.784 -0.496 6.564 1.00 96.12 110 ILE A O 1
ATOM 874 N N . ALA A 1 111 ? -10.836 -0.404 7.671 1.00 96.06 111 ALA A N 1
ATOM 875 C CA . ALA A 1 111 ? -10.018 -0.349 6.467 1.00 96.06 111 ALA A CA 1
ATOM 876 C C . ALA A 1 111 ? -10.137 -1.644 5.655 1.00 96.06 111 ALA A C 1
ATOM 878 O O . ALA A 1 111 ? -10.298 -1.586 4.438 1.00 96.06 111 ALA A O 1
ATOM 879 N N . VAL A 1 112 ? -10.074 -2.800 6.322 1.00 95.19 112 VAL A N 1
ATOM 880 C CA . VAL A 1 112 ? -10.203 -4.126 5.704 1.00 95.19 112 VAL A CA 1
ATOM 881 C C . VAL A 1 112 ? -11.584 -4.305 5.088 1.00 95.19 112 VAL A C 1
ATOM 883 O O . VAL A 1 112 ? -11.666 -4.734 3.938 1.00 95.19 112 VAL A O 1
ATOM 886 N N . GLU A 1 113 ? -12.648 -3.939 5.804 1.00 95.06 113 GLU A N 1
ATOM 887 C CA . GLU A 1 113 ? -14.025 -3.998 5.306 1.00 95.06 113 GLU A CA 1
ATOM 888 C C . GLU A 1 113 ? -14.171 -3.188 4.010 1.00 95.06 113 GLU A C 1
ATOM 890 O O . GLU A 1 113 ? -14.490 -3.749 2.963 1.00 95.06 113 GLU A O 1
ATOM 895 N N . LYS A 1 114 ? -13.808 -1.899 4.034 1.00 95.44 114 LYS A N 1
ATOM 896 C CA . LYS A 1 114 ? -13.927 -1.020 2.859 1.00 95.44 114 LYS A CA 1
ATOM 897 C C . LYS A 1 114 ? -13.021 -1.434 1.695 1.00 95.44 114 LYS A C 1
ATOM 899 O O . LYS A 1 114 ? -13.366 -1.209 0.538 1.00 95.44 114 LYS A O 1
ATOM 904 N N . LEU A 1 115 ? -11.838 -1.989 1.971 1.00 94.50 115 LEU A N 1
ATOM 905 C CA . LEU A 1 115 ? -10.961 -2.523 0.922 1.00 94.50 115 LEU A CA 1
ATOM 906 C C . LEU A 1 115 ? -11.573 -3.766 0.273 1.00 94.50 115 LEU A C 1
ATOM 908 O O . LEU A 1 115 ? -11.461 -3.929 -0.941 1.00 94.50 115 LEU A O 1
ATOM 912 N N . SER A 1 116 ? -12.234 -4.611 1.066 1.00 93.06 116 SER A N 1
ATOM 913 C CA . SER A 1 116 ? -12.849 -5.862 0.606 1.00 93.06 116 SER A CA 1
ATOM 914 C C . SER A 1 116 ? -14.042 -5.635 -0.324 1.00 93.06 116 SER A C 1
ATOM 916 O O . SER A 1 116 ? -14.353 -6.506 -1.133 1.00 93.06 116 SER A O 1
ATOM 918 N N . ASP A 1 117 ? -14.659 -4.450 -0.285 1.00 93.25 117 ASP A N 1
ATOM 919 C CA . ASP A 1 117 ? -15.701 -4.051 -1.241 1.00 93.25 117 ASP A CA 1
ATOM 920 C C . ASP A 1 117 ? -15.180 -3.925 -2.681 1.00 93.25 117 ASP A C 1
ATOM 922 O O . ASP A 1 117 ? -15.965 -3.933 -3.633 1.00 93.25 117 ASP A O 1
ATOM 926 N N . ARG A 1 118 ? -13.861 -3.777 -2.858 1.00 90.44 118 ARG A N 1
ATOM 927 C CA . ARG A 1 118 ? -13.247 -3.515 -4.164 1.00 90.44 118 ARG A CA 1
ATOM 928 C C . ARG A 1 118 ? -12.138 -4.488 -4.549 1.00 90.44 118 ARG A C 1
ATOM 930 O O . ARG A 1 118 ? -11.985 -4.769 -5.733 1.00 90.44 118 ARG A O 1
ATOM 937 N N . TRP A 1 119 ? -11.369 -4.988 -3.590 1.00 91.06 119 TRP A N 1
ATOM 938 C CA . TRP A 1 119 ? -10.229 -5.868 -3.841 1.00 91.06 119 TRP A CA 1
ATOM 939 C C . TRP A 1 119 ? -10.320 -7.148 -3.013 1.00 91.06 119 TRP A C 1
ATOM 941 O O . TRP A 1 119 ? -10.880 -7.166 -1.922 1.00 91.06 119 TRP A O 1
ATOM 951 N N . ASN A 1 120 ? -9.721 -8.232 -3.512 1.00 87.06 120 ASN A N 1
ATOM 952 C CA . ASN A 1 120 ? -9.659 -9.499 -2.785 1.00 87.06 120 ASN A CA 1
ATOM 953 C C . ASN A 1 120 ? -8.596 -9.433 -1.673 1.00 87.06 120 ASN A C 1
ATOM 955 O O . ASN A 1 120 ? -7.414 -9.716 -1.907 1.00 87.06 120 ASN A O 1
ATOM 959 N N . VAL A 1 121 ? -9.014 -9.022 -0.475 1.00 88.81 121 VAL A N 1
ATOM 960 C CA . VAL A 1 121 ? -8.137 -8.850 0.688 1.00 88.81 121 VAL A CA 1
ATOM 961 C C . VAL A 1 121 ? -7.839 -10.182 1.371 1.00 88.81 121 VAL A C 1
ATOM 963 O O . VAL A 1 121 ? -8.739 -10.947 1.705 1.00 88.81 121 VAL A O 1
ATOM 966 N N . LYS A 1 122 ? -6.553 -10.445 1.627 1.00 86.81 122 LYS A N 1
ATOM 967 C CA . LYS A 1 122 ? -6.081 -11.604 2.389 1.00 86.81 122 LYS A CA 1
ATOM 968 C C . LYS A 1 122 ? -5.386 -11.133 3.659 1.00 86.81 122 LYS A C 1
ATOM 970 O O . LYS A 1 122 ? -4.435 -10.349 3.618 1.00 86.81 122 LYS A O 1
ATOM 975 N N . GLU A 1 123 ? -5.836 -11.635 4.800 1.00 85.44 123 GLU A N 1
ATOM 976 C CA . GLU A 1 123 ? -5.139 -11.407 6.061 1.00 85.44 123 GLU A CA 1
ATOM 977 C C . GLU A 1 123 ? -3.812 -12.169 6.094 1.00 85.44 123 GLU A C 1
ATOM 979 O O . GLU A 1 123 ? -3.735 -13.344 5.726 1.00 85.44 123 GLU A O 1
ATOM 984 N N . VAL A 1 124 ? -2.756 -11.495 6.549 1.00 82.69 124 VAL A N 1
ATOM 985 C CA . VAL A 1 124 ? -1.460 -12.131 6.803 1.00 82.69 124 VAL A CA 1
ATOM 986 C C . VAL A 1 124 ? -1.455 -12.612 8.248 1.00 82.69 124 VAL A C 1
ATOM 988 O O . VAL A 1 124 ? -1.668 -11.819 9.170 1.00 82.69 124 VAL A O 1
ATOM 991 N N . ALA A 1 125 ? -1.210 -13.909 8.445 1.00 78.12 125 ALA A N 1
ATOM 992 C CA . ALA A 1 125 ? -1.213 -14.520 9.768 1.00 78.12 125 ALA A CA 1
ATOM 993 C C . ALA A 1 125 ? -0.206 -13.843 10.715 1.00 78.12 125 ALA A C 1
ATOM 995 O O . ALA A 1 125 ? 0.882 -13.422 10.315 1.00 78.12 125 ALA A O 1
ATOM 996 N N . ALA A 1 126 ? -0.560 -13.763 11.999 1.00 76.88 126 ALA A N 1
ATOM 997 C CA . ALA A 1 126 ? 0.297 -13.157 13.011 1.00 76.88 126 ALA A CA 1
ATOM 998 C C . ALA A 1 126 ? 1.679 -13.838 13.062 1.00 76.88 126 ALA A C 1
ATOM 1000 O O . ALA A 1 126 ? 1.786 -15.064 13.050 1.00 76.88 126 ALA A O 1
ATOM 1001 N N . GLY A 1 127 ? 2.742 -13.031 13.127 1.00 78.44 127 GLY A N 1
ATOM 1002 C CA . GLY A 1 127 ? 4.126 -13.518 13.123 1.00 78.44 127 GLY A CA 1
ATOM 1003 C C . GLY A 1 127 ? 4.657 -13.939 11.748 1.00 78.44 127 GLY A C 1
ATOM 1004 O O . GLY A 1 127 ? 5.806 -14.368 11.664 1.00 78.44 127 GLY A O 1
ATOM 1005 N N . GLN A 1 128 ? 3.866 -13.800 10.679 1.00 77.94 128 GLN A N 1
ATOM 1006 C CA . GLN A 1 128 ? 4.312 -14.030 9.306 1.00 77.94 128 GLN A CA 1
ATOM 1007 C C . GLN A 1 128 ? 4.548 -12.714 8.559 1.00 77.94 128 GLN A C 1
ATOM 1009 O O . GLN A 1 128 ? 3.925 -11.690 8.841 1.00 77.94 128 GLN A O 1
ATOM 1014 N N . GLY A 1 129 ? 5.479 -12.752 7.604 1.00 76.44 129 GLY A N 1
ATOM 1015 C CA . GLY A 1 129 ? 5.649 -11.695 6.611 1.00 76.44 129 GLY A CA 1
ATOM 1016 C C . GLY A 1 129 ? 4.683 -11.872 5.442 1.00 76.44 129 GLY A C 1
ATOM 1017 O O . GLY A 1 129 ? 4.184 -12.971 5.199 1.00 76.44 129 GLY A O 1
ATOM 1018 N N . ALA A 1 130 ? 4.444 -10.790 4.706 1.00 81.12 130 ALA A N 1
ATOM 1019 C CA . ALA A 1 130 ? 3.800 -10.865 3.403 1.00 81.12 130 ALA A CA 1
ATOM 1020 C C . ALA A 1 130 ? 4.792 -11.409 2.363 1.00 81.12 130 ALA A C 1
ATOM 1022 O O . ALA A 1 130 ? 5.964 -11.029 2.366 1.00 81.12 130 ALA A O 1
ATOM 1023 N N . PHE A 1 131 ? 4.320 -12.285 1.479 1.00 79.75 131 PHE A N 1
ATOM 1024 C CA . PHE A 1 131 ? 5.122 -12.877 0.408 1.00 79.75 131 PHE A CA 1
ATOM 1025 C C . PHE A 1 131 ? 4.353 -12.834 -0.912 1.00 79.75 131 PHE A C 1
ATOM 1027 O O . PHE A 1 131 ? 3.121 -12.939 -0.883 1.00 79.75 131 PHE A O 1
ATOM 1034 N N . PRO A 1 132 ? 5.054 -12.737 -2.060 1.00 78.75 132 PRO A N 1
ATOM 1035 C CA . PRO A 1 132 ? 4.422 -12.793 -3.369 1.00 78.75 132 PRO A CA 1
ATOM 1036 C C . PRO A 1 132 ? 3.498 -14.004 -3.491 1.00 78.75 132 PRO A C 1
ATOM 1038 O O . PRO A 1 132 ? 3.922 -15.144 -3.286 1.00 78.75 132 PRO A O 1
ATOM 1041 N N . VAL A 1 133 ? 2.235 -13.772 -3.842 1.00 81.62 133 VAL A N 1
ATOM 1042 C CA . VAL A 1 133 ? 1.295 -14.862 -4.122 1.00 81.62 133 VAL A CA 1
ATOM 1043 C C . VAL A 1 133 ? 1.339 -15.214 -5.605 1.00 81.62 133 VAL A C 1
ATOM 1045 O O . VAL A 1 133 ? 1.277 -14.332 -6.458 1.00 81.62 133 VAL A O 1
ATOM 1048 N N . ALA A 1 134 ? 1.456 -16.508 -5.917 1.00 70.25 134 ALA A N 1
ATOM 1049 C CA . ALA A 1 134 ? 1.559 -16.996 -7.297 1.00 70.25 134 ALA A CA 1
ATOM 1050 C C . ALA A 1 134 ? 0.287 -16.733 -8.124 1.00 70.25 134 ALA A C 1
ATOM 1052 O O . ALA A 1 134 ? 0.354 -16.578 -9.343 1.00 70.25 134 ALA A O 1
ATOM 1053 N N . HIS A 1 135 ? -0.870 -16.681 -7.458 1.00 66.88 135 HIS A N 1
ATOM 1054 C CA . HIS A 1 135 ? -2.166 -16.428 -8.073 1.00 66.88 135 HIS A CA 1
ATOM 1055 C C . HIS A 1 135 ? -2.923 -15.367 -7.271 1.00 66.88 135 HIS A C 1
ATOM 1057 O O . HIS A 1 135 ? -3.196 -15.535 -6.079 1.00 66.88 135 HIS A O 1
ATOM 1063 N N . CYS A 1 136 ? -3.251 -14.272 -7.952 1.00 66.44 136 CYS A N 1
ATOM 1064 C CA . CYS A 1 136 ? -4.055 -13.172 -7.428 1.00 66.44 136 CYS A CA 1
ATOM 1065 C C . CYS A 1 136 ? -5.572 -13.429 -7.478 1.00 66.44 136 CYS A C 1
ATOM 1067 O O . CYS A 1 136 ? -6.345 -12.562 -7.077 1.00 66.44 136 CYS A O 1
ATOM 1069 N N . ASN A 1 137 ? -5.974 -14.633 -7.901 1.00 55.00 137 ASN A N 1
ATOM 1070 C CA . ASN A 1 137 ? -7.361 -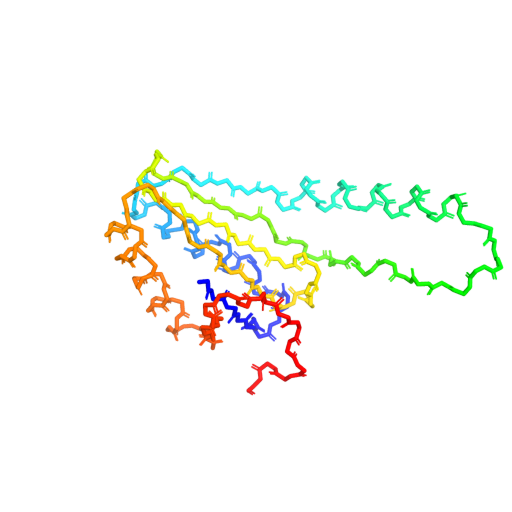15.071 -8.048 1.00 55.00 137 ASN A CA 1
ATOM 1071 C C . ASN A 1 137 ? -7.735 -16.036 -6.923 1.00 55.00 137 ASN A C 1
ATOM 1073 O O . ASN A 1 137 ? -6.947 -16.983 -6.688 1.00 55.00 137 ASN A O 1
#

pLDDT: mean 88.2, std 11.77, range [49.06, 98.5]

Secondary structure (DSSP, 8-state):
-EEEE-SSGGGHHHHHHHHHHHHHHTT-EEEE-HHHHHHHHHHHHHHHHHHS-TTS--------TT--EEEEEETTTEEEEEE-TTS-TTEEEEEEE-SSHHHHHHHHHHHHHHHHTTSEEEEPPTTPPP---S---

Foldseek 3Di:
DKKAFDPDLVCVVVVLVVVVVLCVVVVWDKDWCQPVVLVVVVVVQVVVVVPDDPPPDDPPPDRQPGWGWMKIDPPQAKMKTKTQVQEHSRMMDIDIDHPNPVSRVVSVVVVQVVVVVPTDMDDDDPPDDDHYDPDND

Sequence (137 aa):
MIQFCLESPNEIPAFTIFMRELAKEHEMRFYDRSRETHIELQSLRDRHLELQSPASDNENVPLNDRTVNIGAARGDDFSFGAGNLGMPTDQVVIGFNGNDFKAAHAFADIAVEKLSDRWNVKEVAAGQGAFPVAHCN

Organism: NCBI:txid1689985

Radius of gyration: 16.47 Å; chains: 1; bounding box: 48×30×38 Å